Protein AF-A0A1B6GWB0-F1 (afdb_monomer_lite)

Radius of gyration: 26.39 Å; chains: 1; bounding box: 79×32×76 Å

Structure (mmCIF, N/CA/C/O backbone):
data_AF-A0A1B6GWB0-F1
#
_entry.id   AF-A0A1B6GWB0-F1
#
loop_
_atom_site.group_PDB
_atom_site.id
_atom_site.type_symbol
_atom_site.label_atom_id
_atom_site.label_alt_id
_atom_site.label_comp_id
_atom_site.label_asym_id
_atom_site.label_entity_id
_atom_site.label_seq_id
_atom_site.pdbx_PDB_ins_code
_atom_site.Cartn_x
_atom_site.Cartn_y
_atom_site.Cartn_z
_atom_site.occupancy
_atom_site.B_iso_or_equiv
_atom_site.auth_seq_id
_atom_site.auth_comp_id
_atom_site.auth_asym_id
_atom_site.auth_atom_id
_atom_site.pdbx_PDB_model_num
ATOM 1 N N . PRO A 1 1 ? 55.073 21.945 -11.591 1.00 40.09 1 PRO A N 1
ATOM 2 C CA . PRO A 1 1 ? 54.074 22.576 -12.483 1.00 40.09 1 PRO A CA 1
ATOM 3 C C . PRO A 1 1 ? 52.769 21.772 -12.463 1.00 40.09 1 PRO A C 1
ATOM 5 O O . PRO A 1 1 ? 52.765 20.608 -12.840 1.00 40.09 1 PRO A O 1
ATOM 8 N N . SER A 1 2 ? 51.746 22.413 -11.894 1.00 45.81 2 SER A N 1
ATOM 9 C CA . SER A 1 2 ? 50.296 22.172 -11.905 1.00 45.81 2 SER A CA 1
ATOM 10 C C . SER A 1 2 ? 49.793 20.942 -12.681 1.00 45.81 2 SER A C 1
ATOM 12 O O . SER A 1 2 ? 50.077 20.777 -13.857 1.00 45.81 2 SER A O 1
ATOM 14 N N . GLY A 1 3 ? 49.006 20.053 -12.078 1.00 49.88 3 GLY A N 1
ATOM 15 C CA . GLY A 1 3 ? 47.728 20.415 -11.459 1.00 49.88 3 GLY A CA 1
ATOM 16 C C . GLY A 1 3 ? 46.565 20.359 -12.458 1.00 49.88 3 GLY A C 1
ATOM 17 O O . GLY A 1 3 ? 45.616 21.116 -12.312 1.00 49.88 3 GLY A O 1
ATOM 18 N N . TYR A 1 4 ? 46.632 19.495 -13.475 1.00 49.34 4 TYR A N 1
ATOM 19 C CA . TYR A 1 4 ? 45.462 19.142 -14.274 1.00 49.34 4 TYR A CA 1
ATOM 20 C C . TYR A 1 4 ? 44.910 17.823 -13.737 1.00 49.34 4 TYR A C 1
ATOM 22 O O . TYR A 1 4 ? 45.170 16.745 -14.26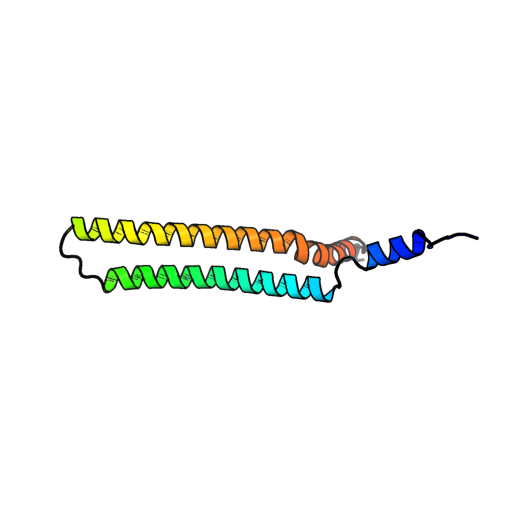5 1.00 49.34 4 TYR A O 1
ATOM 30 N N . LEU A 1 5 ? 44.207 17.913 -12.605 1.00 53.91 5 LEU A N 1
ATOM 31 C CA . LEU A 1 5 ? 43.197 16.917 -12.277 1.00 53.91 5 LEU A CA 1
ATOM 32 C C . LEU A 1 5 ? 42.245 16.939 -13.475 1.00 53.91 5 LEU A C 1
ATOM 34 O O . LEU A 1 5 ? 41.608 17.965 -13.706 1.00 53.91 5 LEU A O 1
ATOM 38 N N . ASP A 1 6 ? 42.265 15.887 -14.292 1.00 63.88 6 ASP A N 1
ATOM 39 C CA . ASP A 1 6 ? 41.463 15.784 -15.506 1.00 63.88 6 ASP A CA 1
ATOM 40 C C . ASP A 1 6 ? 39.989 15.870 -15.101 1.00 63.88 6 ASP A C 1
ATOM 42 O O . ASP A 1 6 ? 39.370 14.893 -14.672 1.00 63.88 6 ASP A O 1
ATOM 46 N N . LEU A 1 7 ? 39.456 17.097 -15.147 1.00 57.75 7 LEU A N 1
ATOM 47 C CA . LEU A 1 7 ? 38.097 17.420 -14.734 1.00 57.75 7 LEU A CA 1
ATOM 48 C C . LEU A 1 7 ? 37.099 16.559 -15.501 1.00 57.75 7 LEU A C 1
ATOM 50 O O . LEU A 1 7 ? 36.025 16.282 -14.986 1.00 57.75 7 LEU A O 1
ATOM 54 N N . THR A 1 8 ? 37.452 16.119 -16.709 1.00 58.31 8 THR A N 1
ATOM 55 C CA . THR A 1 8 ? 36.611 15.282 -17.552 1.00 58.31 8 THR A CA 1
ATOM 56 C C . THR A 1 8 ? 36.575 13.845 -17.033 1.00 58.31 8 THR A C 1
ATOM 58 O O . THR A 1 8 ? 35.490 13.278 -16.914 1.00 58.31 8 THR A O 1
ATOM 61 N N . GLN A 1 9 ? 37.711 13.272 -16.621 1.00 60.44 9 GLN A N 1
ATOM 62 C CA . GLN A 1 9 ? 37.729 11.973 -15.933 1.00 60.44 9 GLN A CA 1
ATOM 63 C C . GLN A 1 9 ? 37.056 12.033 -14.561 1.00 60.44 9 GLN A C 1
ATOM 65 O O . GLN A 1 9 ? 36.244 11.166 -14.248 1.00 60.44 9 GLN A O 1
ATOM 70 N N . ALA A 1 10 ? 37.323 13.070 -13.765 1.00 58.56 10 ALA A N 1
ATOM 71 C CA . ALA A 1 10 ? 36.670 13.247 -12.472 1.00 58.56 10 ALA A CA 1
ATOM 72 C C . ALA A 1 10 ? 35.149 13.401 -12.637 1.00 58.56 10 ALA A C 1
ATOM 74 O O . ALA A 1 10 ? 34.384 12.743 -11.940 1.00 58.56 10 ALA A O 1
ATOM 75 N N . TYR A 1 11 ? 34.690 14.202 -13.602 1.00 55.59 11 TYR A N 1
ATOM 76 C CA . TYR A 1 11 ? 33.269 14.382 -13.903 1.00 55.59 11 TYR A CA 1
ATOM 77 C C . TYR A 1 11 ? 32.609 13.098 -14.407 1.00 55.59 11 TYR A C 1
ATOM 79 O O . TYR A 1 11 ? 31.510 12.769 -13.967 1.00 55.59 11 TYR A O 1
ATOM 87 N N . ASN A 1 12 ? 33.298 12.315 -15.239 1.00 59.03 12 ASN A N 1
ATOM 88 C CA . ASN A 1 12 ? 32.798 11.016 -15.682 1.00 59.03 12 ASN A CA 1
ATOM 89 C C . ASN A 1 12 ? 32.677 10.029 -14.516 1.00 59.03 12 ASN A C 1
ATOM 91 O O . ASN A 1 12 ? 31.640 9.391 -14.395 1.00 59.03 12 ASN A O 1
ATOM 95 N N . VAL A 1 13 ? 33.648 9.962 -13.600 1.00 58.88 13 VAL A N 1
ATOM 96 C CA . VAL A 1 13 ? 33.560 9.113 -12.395 1.00 58.88 13 VAL A CA 1
ATOM 97 C C . VAL A 1 13 ? 32.455 9.594 -11.443 1.00 58.88 13 VAL A C 1
ATOM 99 O O . VAL A 1 13 ? 31.772 8.773 -10.840 1.00 58.88 13 VAL A O 1
ATOM 102 N N . MET A 1 14 ? 32.205 10.902 -11.344 1.00 56.25 14 MET A N 1
ATOM 103 C CA . MET A 1 14 ? 31.100 11.464 -10.552 1.00 56.25 14 MET A CA 1
ATOM 104 C C . MET A 1 14 ? 29.722 11.192 -11.177 1.00 56.25 14 MET A C 1
ATOM 106 O O . MET A 1 14 ? 28.754 10.954 -10.456 1.00 56.25 14 MET A O 1
ATOM 110 N N . ILE A 1 15 ? 29.621 11.189 -12.510 1.00 55.31 15 ILE A N 1
ATOM 111 C CA . ILE A 1 15 ? 28.392 10.834 -13.235 1.00 55.31 15 ILE A CA 1
ATOM 112 C C . ILE A 1 15 ? 28.151 9.321 -13.223 1.00 55.31 15 ILE A C 1
ATOM 114 O O . ILE A 1 15 ? 27.007 8.898 -13.074 1.00 55.31 15 ILE A O 1
ATOM 118 N N . GLN A 1 16 ? 29.202 8.508 -13.330 1.00 49.25 16 GLN A N 1
ATOM 119 C CA . GLN A 1 16 ? 29.124 7.043 -13.312 1.00 49.25 16 GLN A CA 1
ATOM 120 C C . GLN A 1 16 ? 29.049 6.466 -11.887 1.00 49.25 16 GLN A C 1
ATOM 122 O O . GLN A 1 16 ? 28.577 5.351 -11.701 1.00 49.25 16 GLN A O 1
ATOM 127 N N . GLY A 1 17 ? 29.458 7.240 -10.876 1.00 45.78 17 GLY A N 1
ATOM 128 C CA . GLY A 1 17 ? 29.261 6.961 -9.451 1.00 45.78 17 GLY A CA 1
ATOM 129 C C . GLY A 1 17 ? 27.851 7.285 -8.948 1.00 45.78 17 GLY A C 1
ATOM 130 O O . GLY A 1 17 ? 27.567 7.122 -7.761 1.00 45.78 17 GLY A O 1
ATOM 131 N N . ARG A 1 18 ? 26.946 7.741 -9.829 1.00 48.91 18 ARG A N 1
ATOM 132 C CA . ARG A 1 18 ? 25.524 7.896 -9.511 1.00 48.91 18 ARG A CA 1
ATOM 133 C C . ARG A 1 18 ? 24.884 6.518 -9.382 1.00 48.91 18 ARG A C 1
ATOM 135 O O . ARG A 1 18 ? 24.448 5.964 -10.380 1.00 48.91 18 ARG A O 1
ATOM 142 N N . LEU A 1 19 ? 24.781 6.053 -8.135 1.00 48.84 19 LEU A N 1
ATOM 143 C CA . LEU A 1 19 ? 24.019 4.883 -7.685 1.00 48.84 19 LEU A CA 1
ATOM 144 C C . LEU A 1 19 ? 24.475 3.587 -8.364 1.00 48.84 19 LEU A C 1
ATOM 146 O O . LEU A 1 19 ? 24.174 3.343 -9.532 1.00 48.84 19 LEU A O 1
ATOM 150 N N . GLN A 1 20 ? 25.163 2.712 -7.623 1.00 49.09 20 GLN A N 1
ATOM 151 C CA . GLN A 1 20 ? 25.386 1.370 -8.148 1.00 49.09 20 GLN A CA 1
ATOM 152 C C . GLN A 1 20 ? 24.021 0.741 -8.485 1.00 49.09 20 GLN A C 1
ATOM 154 O O . GLN A 1 20 ? 23.084 0.854 -7.689 1.00 49.09 20 GLN A O 1
ATOM 159 N N . PRO A 1 21 ? 23.863 0.082 -9.646 1.00 53.31 21 PRO A N 1
ATOM 160 C CA . PRO A 1 21 ? 22.595 -0.539 -10.020 1.00 53.31 21 PRO A CA 1
ATOM 161 C C . PRO A 1 21 ? 22.077 -1.520 -8.951 1.00 53.31 21 PRO A C 1
ATOM 163 O O . PRO A 1 21 ? 20.863 -1.624 -8.769 1.00 53.31 21 PRO A O 1
ATOM 166 N N . SER A 1 22 ? 22.972 -2.144 -8.176 1.00 55.28 22 SER A N 1
ATOM 167 C CA . SER A 1 22 ? 22.643 -2.958 -6.997 1.00 55.28 22 SER A CA 1
ATOM 168 C C . SER A 1 22 ? 21.860 -2.194 -5.925 1.00 55.28 22 SER A C 1
ATOM 170 O O . SER A 1 22 ? 20.866 -2.711 -5.419 1.00 55.28 22 SER A O 1
ATOM 172 N N . ASP A 1 23 ? 22.244 -0.950 -5.629 1.00 66.31 23 ASP A N 1
ATOM 173 C CA . ASP A 1 23 ? 21.583 -0.115 -4.619 1.00 66.31 23 ASP A CA 1
ATOM 174 C C . ASP A 1 23 ? 20.176 0.273 -5.082 1.00 66.31 23 ASP A C 1
ATOM 176 O O . ASP A 1 23 ? 19.236 0.325 -4.288 1.00 66.31 23 ASP A O 1
ATOM 180 N N . SER A 1 24 ? 20.005 0.486 -6.392 1.00 75.62 24 SER A N 1
ATOM 181 C CA . SER A 1 24 ? 18.708 0.827 -6.984 1.00 75.62 24 SER A CA 1
ATOM 182 C C . SER A 1 24 ? 17.720 -0.348 -6.967 1.00 75.62 24 SER A C 1
ATOM 184 O O . SER A 1 24 ? 16.543 -0.163 -6.646 1.00 75.62 24 SER A O 1
ATOM 186 N N . GLU A 1 25 ? 18.185 -1.573 -7.242 1.00 80.00 25 GLU A N 1
ATOM 187 C CA . GLU A 1 25 ? 17.339 -2.767 -7.154 1.00 80.00 25 GLU A CA 1
ATOM 188 C C . GLU A 1 25 ? 17.020 -3.131 -5.703 1.00 80.00 25 GLU A C 1
ATOM 190 O O . GLU A 1 25 ? 15.874 -3.479 -5.400 1.00 80.00 25 GLU A O 1
ATOM 195 N N . GLN A 1 26 ? 17.986 -2.993 -4.793 1.00 85.94 26 GLN A N 1
ATOM 196 C CA . GLN A 1 26 ? 17.762 -3.216 -3.368 1.00 85.94 26 GLN A CA 1
ATOM 197 C C . GLN A 1 26 ? 16.763 -2.207 -2.789 1.00 85.94 26 GLN A C 1
ATOM 199 O O . GLN A 1 26 ? 15.846 -2.605 -2.065 1.00 85.94 26 GLN A O 1
ATOM 204 N N . ALA A 1 27 ? 16.879 -0.923 -3.142 1.00 85.69 27 ALA A N 1
ATOM 205 C CA . ALA A 1 27 ? 15.925 0.107 -2.737 1.00 85.69 27 ALA A CA 1
ATOM 206 C C . ALA A 1 27 ? 14.514 -0.186 -3.272 1.00 85.69 27 ALA A C 1
ATOM 208 O O . ALA A 1 27 ? 13.542 -0.082 -2.524 1.00 85.69 27 ALA A O 1
ATOM 209 N N . ARG A 1 28 ? 14.393 -0.632 -4.531 1.00 85.31 28 ARG A N 1
ATOM 210 C CA . ARG A 1 28 ? 13.106 -1.043 -5.115 1.00 85.31 28 ARG A CA 1
ATOM 211 C C . ARG A 1 28 ? 12.496 -2.234 -4.376 1.00 85.31 28 ARG A C 1
ATOM 213 O O . ARG A 1 28 ? 11.311 -2.205 -4.059 1.00 85.31 28 ARG A O 1
ATOM 220 N N . ASN A 1 29 ? 13.282 -3.273 -4.102 1.00 90.25 29 ASN A N 1
ATOM 221 C CA . ASN A 1 29 ? 12.793 -4.449 -3.379 1.00 90.25 29 ASN A CA 1
ATOM 222 C C . ASN A 1 29 ? 12.361 -4.082 -1.956 1.00 90.25 29 ASN A C 1
ATOM 224 O O . ASN A 1 29 ? 11.306 -4.507 -1.503 1.00 90.25 29 ASN A O 1
ATOM 228 N N . THR A 1 30 ? 13.135 -3.235 -1.283 1.00 92.12 30 THR A N 1
ATOM 229 C CA . THR A 1 30 ? 12.804 -2.723 0.052 1.00 92.12 30 THR A CA 1
ATOM 230 C C . THR A 1 30 ? 11.498 -1.925 0.033 1.00 92.12 30 THR A C 1
ATOM 232 O O . THR A 1 30 ? 10.631 -2.136 0.876 1.00 92.12 30 THR A O 1
ATOM 235 N N . PHE A 1 31 ? 11.314 -1.058 -0.965 1.00 92.12 31 PHE A N 1
ATOM 236 C CA . PHE A 1 31 ? 10.075 -0.305 -1.160 1.00 92.12 31 PHE A CA 1
ATOM 237 C C . PHE A 1 31 ? 8.862 -1.226 -1.362 1.00 92.12 31 PHE A C 1
ATOM 239 O O . PHE A 1 31 ? 7.835 -1.033 -0.717 1.00 92.12 31 PHE A O 1
ATOM 246 N N . LEU A 1 32 ? 8.996 -2.265 -2.193 1.00 94.19 32 LEU A N 1
ATOM 247 C CA . LEU A 1 32 ? 7.952 -3.275 -2.403 1.00 94.19 32 LEU A CA 1
ATOM 248 C C . LEU A 1 32 ? 7.598 -4.030 -1.119 1.00 94.19 32 LEU A C 1
ATOM 250 O O . LEU A 1 32 ? 6.421 -4.222 -0.829 1.00 94.19 32 LEU A O 1
ATOM 254 N N . VAL A 1 33 ? 8.602 -4.421 -0.331 1.00 95.62 33 VAL A N 1
ATOM 255 C CA . VAL A 1 33 ? 8.383 -5.066 0.971 1.00 95.62 33 VAL A CA 1
ATOM 256 C C . VAL A 1 33 ? 7.597 -4.143 1.902 1.00 95.62 33 VAL A C 1
ATOM 258 O O . VAL A 1 33 ? 6.647 -4.593 2.535 1.00 95.62 33 VAL A O 1
ATOM 261 N N . TYR A 1 34 ? 7.929 -2.850 1.957 1.00 95.19 34 TYR A N 1
ATOM 262 C CA . TYR A 1 34 ? 7.180 -1.899 2.780 1.00 95.19 34 TYR A CA 1
ATOM 263 C C . TYR A 1 34 ? 5.735 -1.699 2.312 1.00 95.19 34 TYR A C 1
ATOM 265 O O . TYR A 1 34 ? 4.850 -1.637 3.162 1.00 95.19 34 TYR A O 1
ATOM 273 N N . LEU A 1 35 ? 5.477 -1.642 0.999 1.00 95.75 35 LEU A N 1
ATOM 274 C CA . LEU A 1 35 ? 4.106 -1.562 0.480 1.00 95.75 35 LEU A CA 1
ATOM 275 C C . LEU A 1 35 ? 3.294 -2.809 0.834 1.00 95.75 35 LEU A C 1
ATOM 277 O O . LEU A 1 35 ? 2.182 -2.682 1.335 1.00 95.75 35 LEU A O 1
ATOM 281 N N . ASN A 1 36 ? 3.871 -3.998 0.657 1.00 96.25 36 ASN A N 1
ATOM 282 C CA . ASN A 1 36 ? 3.212 -5.249 1.031 1.00 96.25 36 ASN A CA 1
ATOM 283 C C . ASN A 1 36 ? 2.929 -5.303 2.537 1.00 96.25 36 ASN A C 1
ATOM 285 O O . ASN A 1 36 ? 1.850 -5.706 2.957 1.00 96.25 36 ASN A O 1
ATOM 289 N N . ASN A 1 37 ? 3.879 -4.864 3.365 1.00 96.12 37 ASN A N 1
ATOM 290 C CA . ASN A 1 37 ? 3.682 -4.817 4.811 1.00 96.12 37 ASN A CA 1
ATOM 291 C C . ASN A 1 37 ? 2.571 -3.833 5.205 1.00 96.12 37 ASN A C 1
ATOM 293 O O . ASN A 1 37 ? 1.823 -4.118 6.139 1.00 96.12 37 ASN A O 1
ATOM 297 N N . ALA A 1 38 ? 2.456 -2.691 4.520 1.00 95.25 38 ALA A N 1
ATOM 298 C CA . ALA A 1 38 ? 1.375 -1.735 4.748 1.00 95.25 38 ALA A CA 1
ATOM 299 C C . ALA A 1 38 ? 0.008 -2.328 4.371 1.00 95.25 38 ALA A C 1
ATOM 301 O O . ALA A 1 38 ? -0.938 -2.188 5.141 1.00 95.25 38 ALA A O 1
ATOM 302 N N . ASP A 1 39 ? -0.072 -3.047 3.250 1.00 94.94 39 ASP A N 1
ATOM 303 C CA . ASP A 1 39 ? -1.290 -3.729 2.800 1.00 94.94 39 ASP A CA 1
ATOM 304 C C . ASP A 1 39 ? -1.744 -4.810 3.798 1.00 94.94 39 ASP A C 1
ATOM 306 O O . ASP A 1 39 ? -2.858 -4.771 4.318 1.00 94.94 39 ASP A O 1
ATOM 310 N N . VAL A 1 40 ? -0.830 -5.696 4.206 1.00 96.50 40 VAL A N 1
ATOM 311 C CA . VAL A 1 40 ? -1.111 -6.722 5.229 1.00 96.50 40 VAL A CA 1
ATOM 312 C C . VAL A 1 40 ? -1.487 -6.089 6.577 1.00 96.50 40 VAL A C 1
ATOM 314 O O . VAL A 1 40 ? -2.350 -6.596 7.297 1.00 96.50 40 VAL A O 1
ATOM 317 N N . SER A 1 41 ? -0.889 -4.947 6.928 1.00 94.62 41 SER A N 1
ATOM 318 C CA . SER A 1 41 ? -1.246 -4.222 8.155 1.00 94.62 41 SER A CA 1
ATOM 319 C C . SER A 1 41 ? -2.698 -3.732 8.134 1.00 94.62 41 SER A C 1
ATOM 321 O O . SER A 1 41 ? -3.352 -3.762 9.178 1.00 94.62 41 SER A O 1
ATOM 323 N N . CYS A 1 42 ? -3.241 -3.347 6.973 1.00 94.69 42 CYS A N 1
ATOM 324 C CA . CYS A 1 42 ? -4.659 -2.997 6.837 1.00 94.69 42 CYS A CA 1
ATOM 325 C C . CYS A 1 42 ? -5.574 -4.183 7.180 1.00 94.69 42 CYS A C 1
ATOM 327 O O . CYS A 1 42 ? -6.569 -4.017 7.899 1.00 94.69 42 CYS A O 1
ATOM 329 N N . GLU A 1 43 ? -5.233 -5.390 6.720 1.00 94.19 43 GLU A N 1
ATOM 330 C CA . GLU A 1 43 ? -5.987 -6.609 7.036 1.00 94.19 43 GLU A CA 1
ATOM 331 C C . GLU A 1 43 ? -5.927 -6.944 8.532 1.00 94.19 43 GLU A C 1
ATOM 333 O O . GLU A 1 43 ? -6.945 -7.303 9.142 1.00 94.19 43 GLU A O 1
ATOM 338 N N . TYR A 1 44 ? -4.755 -6.773 9.150 1.00 95.12 44 TYR A N 1
ATOM 339 C CA . TYR A 1 44 ? -4.573 -6.975 10.587 1.00 95.12 44 TYR A CA 1
ATOM 340 C C . TYR A 1 44 ? -5.394 -5.993 11.414 1.00 95.12 44 TYR A C 1
ATOM 342 O O . TYR A 1 44 ? -6.103 -6.423 12.324 1.00 95.12 44 TYR A O 1
ATOM 350 N N . VAL A 1 45 ? -5.364 -4.698 11.089 1.00 95.19 45 VAL A N 1
ATOM 351 C CA . VAL A 1 45 ? -6.159 -3.690 11.807 1.00 95.19 45 VAL A CA 1
ATOM 352 C C . VAL A 1 45 ? -7.654 -3.970 11.653 1.00 95.19 45 VAL A C 1
ATOM 354 O O . VAL A 1 45 ? -8.389 -3.923 12.640 1.00 95.19 45 VAL A O 1
ATOM 357 N N . THR A 1 46 ? -8.106 -4.339 10.453 1.00 92.19 46 THR A N 1
ATOM 358 C CA . THR A 1 46 ? -9.510 -4.699 10.199 1.00 92.19 46 THR A CA 1
ATOM 359 C C . THR A 1 46 ? -9.938 -5.908 11.032 1.00 92.19 46 THR A C 1
ATOM 361 O O . THR A 1 46 ? -10.992 -5.894 11.678 1.00 92.19 46 THR A O 1
ATOM 364 N N . THR A 1 47 ? -9.103 -6.947 11.067 1.00 95.38 47 THR A N 1
ATOM 365 C CA . THR A 1 47 ? -9.363 -8.163 11.846 1.00 95.38 47 THR A CA 1
ATOM 366 C C . THR A 1 47 ? -9.369 -7.878 13.344 1.00 95.38 47 THR A C 1
ATOM 368 O O . THR A 1 47 ? -10.269 -8.345 14.042 1.00 95.38 47 THR A O 1
ATOM 371 N N . LEU A 1 48 ? -8.426 -7.065 13.825 1.00 94.62 48 LEU A N 1
ATOM 372 C CA . LEU A 1 48 ? -8.354 -6.627 15.215 1.00 94.62 48 LEU A CA 1
ATOM 373 C C . LEU A 1 48 ? -9.607 -5.844 15.617 1.00 94.62 48 LEU A C 1
ATOM 375 O O . LEU A 1 48 ? -10.210 -6.158 16.636 1.00 94.62 48 LEU A O 1
ATOM 379 N N . CYS A 1 49 ? -10.042 -4.873 14.808 1.00 94.12 49 CYS A N 1
ATOM 380 C CA . CYS A 1 49 ? -11.253 -4.097 15.090 1.00 94.12 49 CYS A CA 1
ATOM 381 C C . CYS A 1 49 ? -12.483 -5.005 15.210 1.00 94.12 49 CYS A C 1
ATOM 383 O O . CYS A 1 49 ? -13.280 -4.855 16.135 1.00 94.12 49 CYS A O 1
ATOM 385 N N . ARG A 1 50 ? -12.617 -5.986 14.307 1.00 93.12 50 ARG A N 1
ATOM 386 C CA . ARG A 1 50 ? -13.696 -6.979 14.369 1.00 93.12 50 ARG A CA 1
ATOM 387 C C . ARG A 1 50 ? -13.614 -7.836 15.634 1.00 93.12 50 ARG A C 1
ATOM 389 O O . ARG A 1 50 ? -14.649 -8.064 16.251 1.00 93.12 50 ARG A O 1
ATOM 396 N N . GLY A 1 51 ? -12.417 -8.284 16.013 1.00 94.94 51 GLY A N 1
ATOM 397 C CA . GLY A 1 51 ? -12.195 -9.056 17.239 1.00 94.94 51 GLY A CA 1
ATOM 398 C C . GLY A 1 51 ? -12.561 -8.262 18.493 1.00 94.94 51 GLY A C 1
ATOM 399 O O . GLY A 1 51 ? -13.342 -8.731 19.313 1.00 94.94 51 GLY A O 1
ATOM 400 N N . LEU A 1 52 ? -12.111 -7.008 18.592 1.00 93.38 52 LEU A N 1
ATOM 401 C CA . LEU A 1 52 ? -12.428 -6.122 19.718 1.00 93.38 52 LEU A CA 1
ATOM 402 C C . LEU A 1 52 ? -13.937 -5.882 19.865 1.00 93.38 52 LEU A C 1
ATOM 404 O O . LEU A 1 52 ? -14.450 -5.898 20.981 1.00 93.38 52 LEU A O 1
ATOM 408 N N . CYS A 1 53 ? -14.665 -5.723 18.756 1.00 91.62 53 CYS A N 1
ATOM 409 C CA . CYS A 1 53 ? -16.129 -5.621 18.775 1.00 91.62 53 CYS A CA 1
ATOM 410 C C . CYS A 1 53 ? -16.833 -6.879 19.307 1.00 91.62 53 CYS A C 1
ATOM 412 O O . CYS A 1 53 ? -17.973 -6.780 19.757 1.00 91.62 53 CYS A O 1
ATOM 414 N N . GLN A 1 54 ? -16.208 -8.052 19.198 1.00 92.56 54 GLN A N 1
ATOM 415 C CA . GLN A 1 54 ? -16.773 -9.327 19.647 1.00 92.56 54 GLN A CA 1
ATOM 416 C C . GLN A 1 54 ? -16.394 -9.648 21.096 1.00 92.56 54 GLN A C 1
ATOM 418 O O . GLN A 1 54 ? -17.205 -10.214 21.824 1.00 92.56 54 GLN A O 1
ATOM 423 N N . GLU A 1 55 ? -15.175 -9.298 21.509 1.00 94.31 55 GLU A N 1
ATOM 424 C CA . GLU A 1 55 ? -14.633 -9.645 22.826 1.00 94.31 55 GLU A CA 1
ATOM 425 C C . GLU A 1 55 ? -14.988 -8.638 23.921 1.00 94.31 55 GLU A C 1
ATOM 427 O O . GLU A 1 55 ? -15.081 -9.019 25.087 1.00 94.31 55 GLU A O 1
ATOM 432 N N . ILE A 1 56 ? -15.185 -7.360 23.579 1.00 92.81 56 ILE A N 1
ATOM 433 C CA . ILE A 1 56 ? -15.501 -6.329 24.570 1.00 92.81 56 ILE A CA 1
ATOM 434 C C . ILE A 1 56 ? -17.005 -6.370 24.868 1.00 92.81 56 ILE A C 1
ATOM 436 O O . ILE A 1 56 ? -17.808 -6.028 23.995 1.00 92.81 56 ILE A O 1
ATOM 440 N N . PRO A 1 57 ? -17.423 -6.739 26.094 1.00 91.62 57 PRO A N 1
ATOM 441 C CA . PRO A 1 57 ? -18.824 -6.685 26.471 1.00 91.62 57 PRO A CA 1
ATOM 442 C C . PRO A 1 57 ? -19.274 -5.225 26.548 1.00 91.62 57 PRO A C 1
ATOM 444 O O . PRO A 1 57 ? -18.656 -4.398 27.218 1.00 91.62 57 PRO A O 1
ATOM 447 N N . VAL A 1 58 ? -20.370 -4.917 25.863 1.00 93.56 58 VAL A N 1
ATOM 448 C CA . VAL A 1 58 ? -20.966 -3.581 25.827 1.00 93.56 58 VAL A CA 1
ATOM 449 C C . VAL A 1 58 ? -22.346 -3.659 26.465 1.00 93.56 58 VAL A C 1
ATOM 451 O O . VAL A 1 58 ? -23.266 -4.242 25.895 1.00 93.56 58 VAL A O 1
ATOM 454 N N . ASN A 1 59 ? -22.490 -3.071 27.650 1.00 93.00 59 ASN A N 1
ATOM 455 C CA . ASN A 1 59 ? -23.700 -3.151 28.472 1.00 93.00 59 ASN A CA 1
ATOM 456 C C . ASN A 1 59 ? -24.556 -1.879 28.386 1.00 93.00 59 ASN A C 1
ATOM 458 O O . ASN A 1 59 ? -25.678 -1.846 28.889 1.00 93.00 59 ASN A O 1
ATOM 462 N N . SER A 1 60 ? -24.045 -0.821 27.749 1.00 95.94 60 SER A N 1
ATOM 463 C CA . SER A 1 60 ? -24.779 0.426 27.533 1.00 95.94 60 SER A CA 1
ATOM 464 C C . SER A 1 60 ? -24.460 1.078 26.189 1.00 95.94 60 SER A C 1
ATOM 466 O O . SER A 1 60 ? -23.395 0.887 25.600 1.00 95.94 60 SER A O 1
ATOM 468 N N . GLN A 1 61 ? -25.371 1.935 25.722 1.00 94.62 61 GLN A N 1
ATOM 469 C CA . GLN A 1 61 ? -25.157 2.735 24.514 1.00 94.62 61 GLN A CA 1
ATOM 470 C C . GLN A 1 61 ? -23.961 3.694 24.652 1.00 94.62 61 GLN A C 1
ATOM 472 O O . GLN A 1 61 ? -23.275 3.977 23.672 1.00 94.62 61 GLN A O 1
ATOM 477 N N . GLN A 1 62 ? -23.671 4.168 25.868 1.00 95.62 62 GLN A N 1
ATOM 478 C CA . GLN A 1 62 ? -22.521 5.033 26.123 1.00 95.62 62 GLN A CA 1
ATOM 479 C C . GLN A 1 62 ? -21.193 4.271 26.003 1.00 95.62 62 GLN A C 1
ATOM 481 O O . GLN A 1 62 ? -20.228 4.807 25.459 1.00 95.62 62 GLN A O 1
ATOM 486 N N . GLU A 1 63 ? -21.132 3.025 26.476 1.00 94.69 63 GLU A N 1
ATOM 487 C CA . GLU A 1 63 ? -19.975 2.142 26.272 1.00 94.69 63 GLU A CA 1
ATOM 488 C C . GLU A 1 63 ? -19.779 1.820 24.790 1.00 94.69 63 GLU A C 1
ATOM 490 O O . GLU A 1 63 ? -18.650 1.881 24.302 1.00 94.69 63 GLU A O 1
ATOM 495 N N . ARG A 1 64 ? -20.876 1.587 24.053 1.00 94.19 64 ARG A N 1
ATOM 496 C CA . ARG A 1 64 ? -20.823 1.380 22.601 1.00 94.19 64 ARG A CA 1
ATOM 497 C C . ARG A 1 64 ? -20.200 2.574 21.885 1.00 94.19 64 ARG A C 1
ATOM 499 O O . ARG A 1 64 ? -19.277 2.399 21.101 1.00 94.19 64 ARG A O 1
ATOM 506 N N . ALA A 1 65 ? -20.665 3.782 22.200 1.00 94.62 65 ALA A N 1
ATOM 507 C CA . ALA A 1 65 ? -20.164 5.005 21.581 1.00 94.62 65 ALA A CA 1
ATOM 508 C C . ALA A 1 65 ? -18.668 5.236 21.862 1.00 94.62 65 ALA A C 1
ATOM 510 O O . ALA A 1 65 ? -17.934 5.678 20.979 1.00 94.62 65 ALA A O 1
ATOM 511 N N . LYS A 1 66 ? -18.194 4.907 23.073 1.00 93.81 66 LYS A N 1
ATOM 512 C CA . LYS A 1 66 ? -16.762 4.965 23.411 1.00 93.81 66 LYS A CA 1
ATOM 513 C C . LYS A 1 66 ? -15.954 3.958 22.593 1.00 93.81 66 LYS A C 1
ATOM 515 O O . LYS A 1 66 ? -14.918 4.330 22.049 1.00 93.81 66 LYS A O 1
ATOM 520 N N . LEU A 1 67 ? -16.433 2.717 22.483 1.00 94.12 67 LEU A N 1
ATOM 521 C CA . LEU A 1 67 ? -15.777 1.679 21.688 1.00 94.12 67 LEU A CA 1
ATOM 522 C C . LEU A 1 67 ? -15.699 2.079 20.210 1.00 94.12 67 LEU A C 1
ATOM 524 O O . LEU A 1 67 ? -14.613 2.074 19.636 1.00 94.12 67 LEU A O 1
ATOM 528 N N . ASP A 1 68 ? -16.817 2.507 19.623 1.00 93.44 68 ASP A N 1
ATOM 529 C CA . ASP A 1 68 ? -16.870 2.946 18.227 1.00 93.44 68 ASP A CA 1
ATOM 530 C C . ASP A 1 68 ? -15.923 4.140 17.987 1.00 93.44 68 ASP A C 1
ATOM 532 O O . ASP A 1 68 ? -15.199 4.164 16.993 1.00 93.44 68 ASP A O 1
ATOM 536 N N . SER A 1 69 ? -15.845 5.094 18.925 1.00 93.56 69 SER A N 1
ATOM 537 C CA . SER A 1 69 ? -14.906 6.222 18.841 1.00 93.56 69 SER A CA 1
ATOM 538 C C . SER A 1 69 ? -13.438 5.782 18.889 1.00 93.56 69 SER A C 1
ATOM 540 O O . SER A 1 69 ? -12.615 6.362 18.181 1.00 93.56 69 SER A O 1
ATOM 542 N N . CYS A 1 70 ? -13.090 4.782 19.703 1.00 91.19 70 CYS A N 1
ATOM 543 C CA . CYS A 1 70 ? -11.733 4.231 19.744 1.00 91.19 70 CYS A CA 1
ATOM 544 C C . CYS A 1 70 ? -11.377 3.529 18.426 1.00 91.19 70 CYS A C 1
ATOM 546 O O . CYS A 1 70 ? -10.290 3.728 17.882 1.00 91.19 70 CYS A O 1
ATOM 548 N N . LEU A 1 71 ? -12.306 2.740 17.883 1.00 94.19 71 LEU A N 1
ATOM 549 C CA . LEU A 1 71 ? -12.105 1.998 16.637 1.00 94.19 71 LEU A CA 1
ATOM 550 C C . LEU A 1 71 ? -12.092 2.909 15.401 1.00 94.19 71 LEU A C 1
ATOM 552 O O . LEU A 1 71 ? -11.383 2.624 14.438 1.00 94.19 71 LEU A O 1
ATOM 556 N N . ALA A 1 72 ? -12.794 4.044 15.432 1.00 92.81 72 ALA A N 1
ATOM 557 C CA . ALA A 1 72 ? -12.768 5.032 14.352 1.00 92.81 72 ALA A CA 1
ATOM 558 C C . ALA A 1 72 ? -11.349 5.574 14.078 1.00 92.81 72 ALA A C 1
ATOM 560 O O . ALA A 1 72 ? -10.976 5.803 12.922 1.00 92.81 72 ALA A O 1
ATOM 561 N N . GLY A 1 73 ? -10.527 5.721 15.125 1.00 90.25 73 GLY A N 1
ATOM 562 C CA . GLY A 1 73 ? -9.117 6.091 14.982 1.00 90.25 73 GLY A CA 1
ATOM 563 C C . GLY A 1 73 ? -8.323 5.059 14.174 1.00 90.25 73 GLY A C 1
ATOM 564 O O . GLY A 1 73 ? -7.588 5.419 13.255 1.00 90.25 73 GLY A O 1
ATOM 565 N N . LEU A 1 74 ? -8.540 3.769 14.446 1.00 91.25 74 LEU A N 1
ATOM 566 C CA . LEU A 1 74 ? -7.924 2.666 13.698 1.00 91.25 74 LEU A CA 1
ATOM 567 C C . LEU A 1 74 ? -8.415 2.605 12.244 1.00 91.25 74 LEU A C 1
ATOM 569 O O . LEU A 1 74 ? -7.626 2.352 11.330 1.00 91.25 74 LEU A O 1
ATOM 573 N N . GLY A 1 75 ? -9.693 2.914 12.010 1.00 90.94 75 GLY A N 1
ATOM 574 C CA . GLY A 1 75 ? -10.249 3.062 10.663 1.00 90.94 75 GLY A CA 1
ATOM 575 C C . GLY A 1 75 ? -9.536 4.148 9.851 1.00 90.94 75 GLY A C 1
ATOM 576 O O . GLY A 1 75 ? -9.199 3.937 8.688 1.00 90.94 75 GLY A O 1
ATOM 577 N N . THR A 1 76 ? -9.213 5.279 10.483 1.00 92.00 76 THR A N 1
ATOM 578 C CA . THR A 1 76 ? -8.473 6.380 9.840 1.00 92.00 76 THR A CA 1
ATOM 579 C C . THR A 1 76 ? -7.043 5.975 9.467 1.00 92.00 76 THR A C 1
ATOM 581 O O . THR A 1 76 ? -6.571 6.296 8.373 1.00 92.00 76 THR A O 1
ATOM 584 N N . VAL A 1 77 ? -6.352 5.238 10.344 1.00 90.31 77 VAL A N 1
ATOM 585 C CA . VAL A 1 77 ? -5.005 4.710 10.062 1.00 90.31 77 VAL A CA 1
ATOM 586 C C . VAL A 1 77 ? -5.042 3.727 8.893 1.00 90.31 77 VAL A C 1
ATOM 588 O O . VAL A 1 77 ? -4.222 3.836 7.986 1.00 90.31 77 VAL A O 1
ATOM 591 N N . THR A 1 78 ? -6.034 2.835 8.870 1.00 94.12 78 THR A N 1
ATOM 592 C CA . THR A 1 78 ? -6.238 1.870 7.777 1.00 94.12 78 THR A CA 1
ATOM 593 C C . THR A 1 78 ? -6.467 2.583 6.444 1.00 94.12 78 THR A C 1
ATOM 595 O O . THR A 1 78 ? -5.812 2.271 5.453 1.00 94.12 78 THR A O 1
ATOM 598 N N . ALA A 1 79 ? -7.330 3.604 6.420 1.00 93.56 79 ALA A N 1
ATOM 599 C CA . ALA A 1 79 ? -7.567 4.410 5.222 1.00 93.56 79 ALA A CA 1
ATOM 600 C C . ALA A 1 79 ? -6.291 5.125 4.738 1.00 93.56 79 ALA A C 1
ATOM 602 O O . ALA A 1 79 ? -6.022 5.188 3.538 1.00 93.56 79 ALA A O 1
ATOM 603 N N . SER A 1 80 ? -5.479 5.625 5.672 1.00 94.81 80 SER A N 1
ATOM 604 C CA . SER A 1 80 ? -4.210 6.289 5.356 1.00 94.81 80 SER A CA 1
ATOM 605 C C . SER A 1 80 ? -3.180 5.310 4.785 1.00 94.81 80 SER A C 1
ATOM 607 O O . SER A 1 80 ? -2.521 5.629 3.798 1.00 94.81 80 SER A O 1
ATOM 609 N N . MET A 1 81 ? -3.059 4.110 5.362 1.0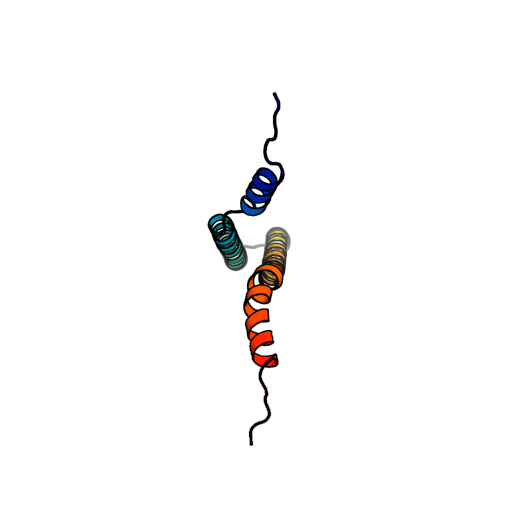0 93.38 81 MET A N 1
ATOM 610 C CA . MET A 1 81 ? -2.204 3.043 4.829 1.00 93.38 81 MET A CA 1
ATOM 611 C C . MET A 1 81 ? -2.650 2.624 3.425 1.00 93.38 81 MET A C 1
ATOM 613 O O . MET A 1 81 ? -1.806 2.555 2.535 1.00 93.38 81 MET A O 1
ATOM 617 N N . GLY A 1 82 ? -3.956 2.451 3.192 1.00 95.44 82 GLY A N 1
ATOM 618 C CA . GLY A 1 82 ? -4.501 2.161 1.861 1.00 95.44 82 GLY A CA 1
ATOM 619 C C . GLY A 1 82 ? -4.120 3.222 0.822 1.00 95.44 82 GLY A C 1
ATOM 620 O O . GLY A 1 82 ? -3.591 2.892 -0.237 1.00 95.44 82 GLY A O 1
ATOM 621 N N . ALA A 1 83 ? -4.261 4.507 1.160 1.00 95.94 83 ALA A N 1
ATOM 622 C CA . ALA A 1 83 ? -3.851 5.597 0.273 1.00 95.94 83 ALA A CA 1
ATOM 623 C C . ALA A 1 83 ? -2.336 5.595 -0.027 1.00 95.94 83 ALA A C 1
ATOM 625 O O . ALA A 1 83 ? -1.923 5.912 -1.145 1.00 95.94 83 ALA A O 1
ATOM 626 N N . ILE A 1 84 ? -1.499 5.231 0.953 1.00 94.12 84 ILE A N 1
ATOM 627 C CA . ILE A 1 84 ? -0.048 5.081 0.762 1.00 94.12 84 ILE A CA 1
ATOM 628 C C . ILE A 1 84 ? 0.259 3.912 -0.179 1.00 94.12 84 ILE A C 1
ATOM 630 O O . ILE A 1 84 ? 1.125 4.058 -1.043 1.00 94.12 84 ILE A O 1
ATOM 634 N N . VAL A 1 85 ? -0.443 2.783 -0.040 1.00 96.31 85 VAL A N 1
ATOM 635 C CA . VAL A 1 85 ? -0.291 1.616 -0.922 1.00 96.31 85 VAL A CA 1
ATOM 636 C C . VAL A 1 85 ? -0.629 1.994 -2.364 1.00 96.31 85 VAL A C 1
ATOM 638 O O . VAL A 1 85 ? 0.211 1.819 -3.250 1.00 96.31 85 VAL A O 1
ATOM 641 N N . ASP A 1 86 ? -1.791 2.608 -2.590 1.00 96.00 86 ASP A N 1
ATOM 642 C CA . ASP A 1 86 ? -2.234 3.045 -3.920 1.00 96.00 86 ASP A CA 1
ATOM 643 C C . ASP A 1 86 ? -1.244 4.022 -4.561 1.00 96.00 86 ASP A C 1
ATOM 645 O O . ASP A 1 86 ? -0.815 3.858 -5.711 1.00 96.00 86 ASP A O 1
ATOM 649 N N . TYR A 1 87 ? -0.833 5.037 -3.797 1.00 95.00 87 TYR A N 1
ATOM 650 C CA . TYR A 1 87 ? 0.135 6.016 -4.265 1.00 95.00 87 TYR A CA 1
ATOM 651 C C . TYR A 1 87 ? 1.487 5.365 -4.578 1.00 95.00 87 TYR A C 1
ATOM 653 O O . TYR A 1 87 ? 2.084 5.639 -5.622 1.00 95.00 87 TYR A O 1
ATOM 661 N N . GLY A 1 88 ? 1.964 4.471 -3.712 1.00 94.00 88 GLY A N 1
ATOM 662 C CA . GLY A 1 88 ? 3.225 3.765 -3.892 1.00 94.00 88 GLY A CA 1
ATOM 663 C C . GLY A 1 88 ? 3.239 2.874 -5.134 1.00 94.00 88 GLY A C 1
ATOM 664 O O . GLY A 1 88 ? 4.207 2.906 -5.898 1.00 94.00 88 GLY A O 1
ATOM 665 N N . LEU A 1 89 ? 2.151 2.146 -5.398 1.00 95.12 89 LEU A N 1
ATOM 666 C CA . LEU A 1 89 ? 1.991 1.336 -6.609 1.00 95.12 89 LEU A CA 1
ATOM 667 C C . LEU A 1 89 ? 1.966 2.202 -7.874 1.00 95.12 89 LEU A C 1
ATOM 669 O O . LEU A 1 89 ? 2.608 1.864 -8.875 1.00 95.12 89 LEU A O 1
ATOM 673 N N . GLN A 1 90 ? 1.295 3.354 -7.828 1.00 95.38 90 GLN A N 1
ATOM 674 C CA . GLN A 1 90 ? 1.300 4.300 -8.940 1.00 95.38 90 GLN A CA 1
ATOM 675 C C . GLN A 1 90 ? 2.709 4.860 -9.201 1.00 95.38 90 GLN A C 1
ATOM 677 O O . GLN A 1 90 ? 3.133 4.950 -10.358 1.00 95.38 90 GLN A O 1
ATOM 682 N N . GLN A 1 91 ? 3.469 5.182 -8.150 1.00 91.75 91 GLN A N 1
ATOM 683 C CA . GLN A 1 91 ? 4.862 5.617 -8.287 1.00 91.75 91 GLN A CA 1
ATOM 684 C C . GLN A 1 91 ? 5.752 4.511 -8.857 1.00 91.75 91 GLN A C 1
ATOM 686 O O . GLN A 1 91 ? 6.554 4.775 -9.756 1.00 91.75 91 GLN A O 1
ATOM 691 N N . LEU A 1 92 ? 5.585 3.262 -8.419 1.00 91.31 92 LEU A N 1
ATOM 692 C CA . LEU A 1 92 ? 6.319 2.116 -8.959 1.00 91.31 92 LEU A CA 1
ATOM 693 C C . LEU A 1 92 ? 6.025 1.911 -10.452 1.00 91.31 92 LEU A C 1
ATOM 695 O O . LEU A 1 92 ? 6.939 1.697 -11.256 1.00 91.31 92 LEU A O 1
ATOM 699 N N . ARG A 1 93 ? 4.752 2.029 -10.845 1.00 91.69 93 ARG A N 1
ATOM 700 C CA . ARG A 1 93 ? 4.330 1.938 -12.245 1.00 91.69 93 ARG A CA 1
ATOM 701 C C . ARG A 1 93 ? 5.056 2.962 -13.112 1.00 91.69 93 ARG A C 1
ATOM 703 O O . ARG A 1 93 ? 5.548 2.609 -14.183 1.00 91.69 93 ARG A O 1
ATOM 710 N N . VAL A 1 94 ? 5.109 4.219 -12.677 1.00 90.69 94 VAL A N 1
ATOM 711 C CA . VAL A 1 94 ? 5.711 5.310 -13.458 1.00 90.69 94 VAL A CA 1
ATOM 712 C C . VAL A 1 94 ? 7.239 5.230 -13.465 1.00 90.69 94 VAL A C 1
ATOM 714 O O . VAL A 1 94 ? 7.841 5.436 -14.516 1.00 90.69 94 VAL A O 1
ATOM 717 N N . SER A 1 95 ? 7.858 4.918 -12.326 1.00 84.81 95 SER A N 1
ATOM 718 C CA . SER A 1 95 ? 9.315 4.992 -12.149 1.00 84.81 95 SER A CA 1
ATOM 719 C C . SER A 1 95 ? 10.072 3.736 -12.582 1.00 84.81 95 SER A C 1
ATOM 721 O O . SER A 1 95 ? 11.195 3.850 -13.064 1.00 84.81 95 SER A 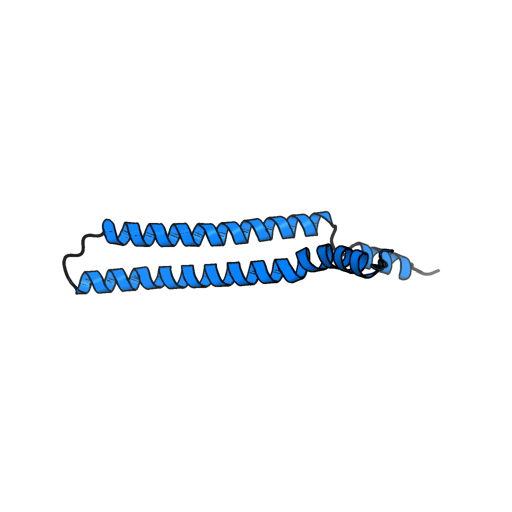O 1
ATOM 723 N N . ALA A 1 96 ? 9.481 2.545 -12.440 1.00 86.19 96 ALA A N 1
ATOM 724 C CA . ALA A 1 96 ? 10.181 1.279 -12.665 1.00 86.19 96 ALA A CA 1
ATOM 725 C C . ALA A 1 96 ? 9.569 0.440 -13.792 1.00 86.19 96 ALA A C 1
ATOM 727 O O . ALA A 1 96 ? 10.303 -0.153 -14.582 1.00 86.19 96 ALA A O 1
ATOM 728 N N . ILE A 1 97 ? 8.236 0.382 -13.888 1.00 88.44 97 ILE A N 1
ATOM 729 C CA . ILE A 1 97 ? 7.560 -0.482 -14.870 1.00 88.44 97 ILE A CA 1
ATOM 730 C C . ILE A 1 97 ? 7.528 0.187 -16.246 1.00 88.44 97 ILE A C 1
ATOM 732 O O . ILE A 1 97 ? 8.002 -0.391 -17.223 1.00 88.44 97 ILE A O 1
ATOM 736 N N . LYS A 1 98 ? 7.014 1.421 -16.336 1.00 91.00 98 LYS A N 1
ATOM 737 C CA . LYS A 1 98 ? 6.858 2.136 -17.611 1.00 91.00 98 LYS A CA 1
ATOM 738 C C . LYS A 1 98 ? 8.175 2.248 -18.402 1.00 91.00 98 LYS A C 1
ATOM 740 O O . LYS A 1 98 ? 8.137 1.915 -19.583 1.00 91.00 98 LYS A O 1
ATOM 745 N N . PRO A 1 99 ? 9.331 2.619 -17.812 1.00 90.31 99 PRO A N 1
ATOM 746 C CA . PRO A 1 99 ? 10.591 2.709 -18.557 1.00 90.31 99 PRO A CA 1
ATOM 747 C C . PRO A 1 99 ? 11.103 1.362 -19.080 1.00 90.31 99 PRO A C 1
ATOM 749 O O . PRO A 1 99 ? 11.843 1.332 -20.055 1.00 90.31 99 PRO A O 1
ATOM 752 N N . ARG A 1 100 ? 10.716 0.244 -18.448 1.00 90.06 100 ARG A N 1
ATOM 753 C CA . ARG A 1 100 ? 11.103 -1.106 -18.885 1.00 90.06 100 ARG A CA 1
ATOM 754 C C . ARG A 1 100 ? 10.202 -1.647 -19.989 1.00 90.06 100 ARG A C 1
ATOM 756 O O . ARG A 1 100 ? 10.691 -2.344 -20.868 1.00 90.06 100 ARG A O 1
ATOM 763 N N . VAL A 1 101 ? 8.906 -1.339 -19.935 1.00 93.88 101 VAL A N 1
ATOM 764 C CA . VAL A 1 101 ? 7.915 -1.814 -20.915 1.00 93.88 101 VAL A CA 1
ATOM 765 C C . VAL A 1 101 ? 7.905 -0.950 -22.178 1.00 93.88 101 VAL A C 1
ATOM 767 O O . VAL A 1 101 ? 7.714 -1.483 -23.267 1.00 93.88 101 VAL A O 1
ATOM 770 N N . ALA A 1 102 ? 8.130 0.364 -22.057 1.00 95.06 102 ALA A N 1
ATOM 771 C CA . ALA A 1 102 ? 8.072 1.289 -23.191 1.00 95.06 102 ALA A CA 1
ATOM 772 C C . ALA A 1 102 ? 8.952 0.859 -24.386 1.00 95.06 102 ALA A C 1
ATOM 774 O O . 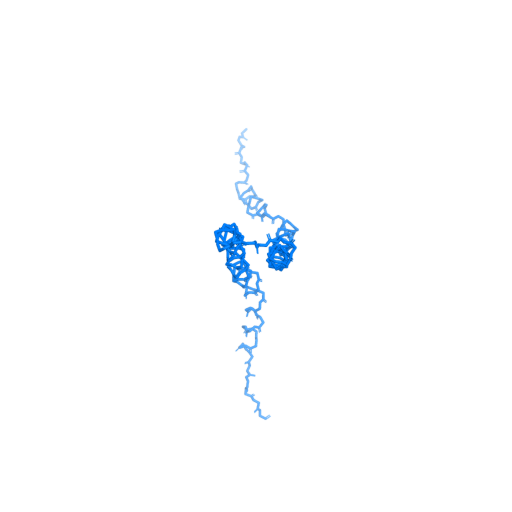ALA A 1 102 ? 8.402 0.756 -25.479 1.00 95.06 102 ALA A O 1
ATOM 775 N N . PRO A 1 103 ? 10.228 0.454 -24.209 1.00 96.19 103 PRO A N 1
ATOM 776 C CA . PRO A 1 103 ? 11.065 0.021 -25.329 1.00 96.19 103 PRO A CA 1
ATOM 777 C C . PRO A 1 103 ? 10.513 -1.190 -26.091 1.00 96.19 103 PRO A C 1
ATOM 779 O O . PRO A 1 103 ? 10.743 -1.324 -27.290 1.00 96.19 103 PRO A O 1
ATOM 782 N N . TRP A 1 104 ? 9.785 -2.088 -25.419 1.00 96.38 104 TRP A N 1
ATOM 783 C CA . TRP A 1 104 ? 9.168 -3.248 -26.070 1.00 96.38 104 TRP A CA 1
ATOM 784 C C . TRP A 1 104 ? 7.998 -2.829 -26.956 1.00 96.38 104 TRP A C 1
ATOM 786 O O . TRP A 1 104 ? 7.857 -3.327 -28.071 1.00 96.38 104 TRP A O 1
ATOM 796 N N . VAL A 1 105 ? 7.193 -1.881 -26.473 1.00 96.00 105 VAL A N 1
ATOM 797 C CA . VAL A 1 105 ? 6.103 -1.283 -27.251 1.00 96.00 105 VAL A CA 1
ATOM 798 C C . VAL A 1 105 ? 6.676 -0.521 -28.443 1.00 96.00 105 VAL A C 1
ATOM 800 O O . VAL A 1 105 ? 6.224 -0.728 -29.565 1.00 96.00 105 VAL A O 1
ATOM 803 N N . ASP A 1 106 ? 7.714 0.283 -28.225 1.00 96.19 106 ASP A N 1
ATOM 804 C CA . ASP A 1 106 ? 8.384 1.039 -29.285 1.00 96.19 106 ASP A CA 1
ATOM 805 C C . ASP A 1 106 ? 8.977 0.104 -30.350 1.00 96.19 106 ASP A C 1
ATOM 807 O O . ASP A 1 106 ? 8.853 0.361 -31.547 1.00 96.19 106 ASP A O 1
ATOM 811 N N . THR A 1 107 ? 9.552 -1.029 -29.927 1.00 96.12 107 THR A N 1
ATOM 812 C CA . THR A 1 107 ? 10.063 -2.062 -30.841 1.00 96.12 107 THR A CA 1
ATOM 813 C C . THR A 1 107 ? 8.946 -2.616 -31.714 1.00 96.12 107 THR A C 1
ATOM 815 O O . THR A 1 107 ? 9.098 -2.655 -32.931 1.00 96.12 107 THR A O 1
ATOM 818 N N . PHE A 1 108 ? 7.816 -3.006 -31.121 1.00 94.69 108 PHE A N 1
ATOM 819 C CA . PHE A 1 108 ? 6.664 -3.484 -31.882 1.00 94.69 108 PHE A 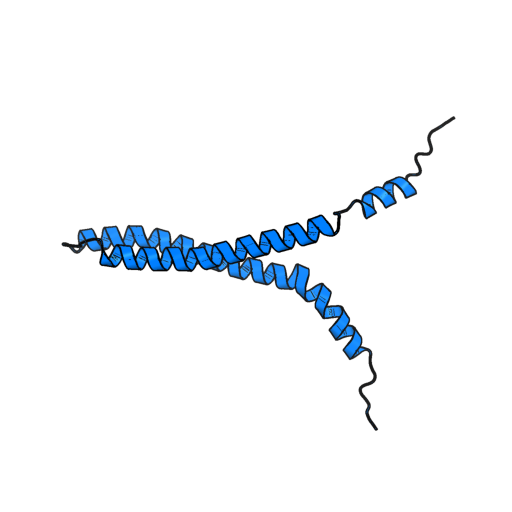CA 1
ATOM 820 C C . PHE A 1 108 ? 6.203 -2.434 -32.895 1.00 94.69 108 PHE A C 1
ATOM 822 O O . PHE A 1 108 ? 6.113 -2.732 -34.080 1.00 94.69 108 PHE A O 1
ATOM 829 N N . LEU A 1 109 ? 6.014 -1.187 -32.455 1.00 94.00 109 LEU A N 1
ATOM 830 C CA . LEU A 1 109 ? 5.574 -0.079 -33.307 1.00 94.00 109 LEU A CA 1
ATOM 831 C C . LEU A 1 109 ? 6.545 0.231 -34.458 1.00 94.00 109 LEU A C 1
ATOM 833 O O . LEU A 1 109 ? 6.113 0.751 -35.484 1.00 94.00 109 LEU A O 1
ATOM 837 N N . SER A 1 110 ? 7.833 -0.091 -34.308 1.00 94.75 110 SER A N 1
ATOM 838 C C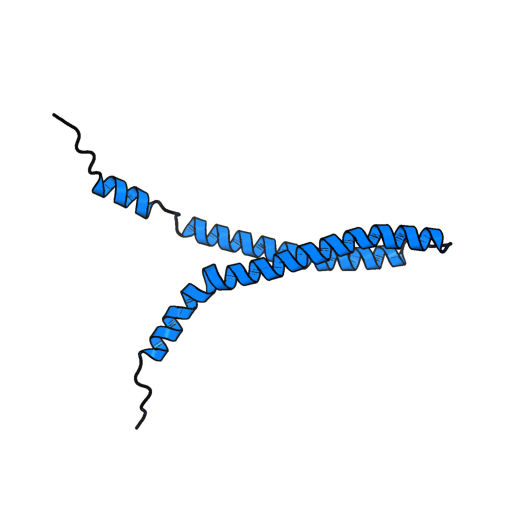A . SER A 1 110 ? 8.847 0.118 -35.348 1.00 94.75 110 SER A CA 1
ATOM 839 C C . SER A 1 110 ? 8.805 -0.904 -36.494 1.00 94.75 110 SER A C 1
ATOM 841 O O . SER A 1 110 ? 9.413 -0.673 -37.540 1.00 94.75 110 SER A O 1
ATOM 843 N N . LEU A 1 111 ? 8.102 -2.028 -36.328 1.00 93.62 111 LEU A N 1
ATOM 844 C CA . LEU A 1 111 ? 8.014 -3.078 -37.342 1.00 93.62 111 LEU A CA 1
ATOM 845 C C . LEU A 1 111 ? 6.940 -2.752 -38.393 1.00 93.62 111 LEU A C 1
ATOM 847 O O . LEU A 1 111 ? 5.906 -2.151 -38.099 1.00 93.62 111 LEU A O 1
ATOM 851 N N . SER A 1 112 ? 7.161 -3.178 -39.641 1.00 90.38 112 SER A N 1
ATOM 852 C CA . SER A 1 112 ? 6.109 -3.127 -40.663 1.00 90.38 112 SER A CA 1
ATOM 853 C C . SER A 1 112 ? 5.033 -4.159 -40.334 1.00 90.38 112 SER A C 1
ATOM 855 O O . SER A 1 112 ? 5.319 -5.349 -40.233 1.00 90.38 112 SER A O 1
ATOM 857 N N . HIS A 1 113 ? 3.790 -3.702 -40.204 1.00 91.38 113 HIS A N 1
ATOM 858 C CA . HIS A 1 113 ? 2.627 -4.557 -39.943 1.00 91.38 113 HIS A CA 1
ATOM 859 C C . HIS A 1 113 ? 1.850 -4.896 -41.220 1.00 91.38 113 HIS A C 1
ATOM 861 O O . HIS A 1 113 ? 0.730 -5.401 -41.157 1.00 91.38 113 HIS A O 1
ATOM 867 N N . HIS A 1 114 ? 2.414 -4.588 -42.390 1.00 88.75 114 HIS A N 1
ATOM 868 C CA . HIS A 1 114 ? 1.804 -4.947 -43.659 1.00 88.75 114 HIS A CA 1
ATOM 869 C C . HIS A 1 114 ? 2.161 -6.395 -44.004 1.00 88.75 114 HIS A C 1
ATOM 871 O O . HIS A 1 114 ? 3.293 -6.687 -44.385 1.00 88.75 114 HIS A O 1
ATOM 877 N N . LEU A 1 115 ? 1.191 -7.291 -43.822 1.00 80.06 115 LEU A N 1
ATOM 878 C CA . LEU A 1 115 ? 1.288 -8.706 -44.168 1.00 80.06 115 LEU A CA 1
ATOM 879 C C . LEU A 1 115 ? 0.570 -8.933 -45.506 1.00 80.06 115 LEU A C 1
ATOM 881 O O . LEU A 1 115 ? -0.617 -8.625 -45.619 1.00 80.06 115 LEU A O 1
ATOM 885 N N . THR A 1 116 ? 1.304 -9.442 -46.496 1.00 66.38 116 THR A N 1
ATOM 886 C CA . THR A 1 116 ? 0.798 -9.910 -47.803 1.00 66.38 116 THR A CA 1
ATOM 887 C C . THR A 1 116 ? 0.669 -11.417 -47.838 1.00 66.38 116 THR A C 1
ATOM 889 O O . THR A 1 116 ? 1.600 -12.078 -47.321 1.00 66.38 116 THR A O 1
#

Sequence (116 aa):
PSGYLDLTQAYNVMIQGRLQPSDSEQARNTFLVYLNNADVSCEYVTTLCRGLCQEIPVNSQQERAKLDSCLAGLGTVTASMGAIVDYGLQQLRVSAIKPRVAPWVDTFLSLSHHLT

Organism: NCBI:txid1464854

Secondary structure (DSSP, 8-state):
------HHHHHHHHHHTS--HHHHHHHHHHHHHHHHHHHHHHHHHHHHHHHHHHHS---SHHHHHHHHHHHHHHHHHHHHHHHHHHHHHHHHIIIIIHHHHHHHHHHHHHS-----

InterPro domains:
  IPR048682 Conserved oligomeric Golgi complex subunit 4 [PTHR24016] (9-116)
  IPR048684 Conserved oligomeric Golgi complex subunit 4, C-terminal [PF20662] (31-115)

pLDDT: mean 84.81, std 16.15, range [40.09, 96.5]

Foldseek 3Di:
DDDCPPVVVVVVCVVVVPDDVVRVVVVVVVLVVVLVVLVVVLVVLVVVLVVCVVPDDDPDPVSVVVSVVVSVVSVVSSVVSVVVSVVSVVCCCVPPVCVVCVVVVVVVVPDDPDDD